Protein AF-R7U5M3-F1 (afdb_monomer_lite)

Foldseek 3Di:
DDDPDVVVVVVVVVVVLLVVLLVVLCVVQFAADDDDDDDDPCPPPQLVVLVVQLVVLVVVCVVPVDPVSVVSNVVSVVSNVVVSVVVVVVVVVVVVVVCVVVVDPDDCRHQGDDPDPVRSVVSSVVSSVVSSVVVVVCVVVVPDDPDDDDDD

pLDDT: mean 77.28, std 17.18, range [34.31, 97.75]

Secondary structure (DSSP, 8-state):
--PPPHHHHHHHHHHHHHHHHHHHHHHHHSPBPP---PPPGGG-HHHHHHHHHHHHHHHHHHHH--HHHHHHHHHHHHHHHHHHHHHHHHHHHHHHHHHHHH---S--BPPPS-SSHHHHHHHHHHHHHHHHHHHHHHHHS-S---------

Structure (mmCIF, N/CA/C/O backbone):
data_AF-R7U5M3-F1
#
_entry.id   AF-R7U5M3-F1
#
loop_
_atom_site.group_PDB
_atom_site.id
_atom_site.type_symbol
_atom_site.label_atom_id
_atom_site.label_alt_id
_atom_site.label_comp_id
_atom_site.label_asym_id
_atom_site.label_entity_id
_atom_site.label_seq_id
_atom_site.pdbx_PDB_ins_code
_atom_site.Cartn_x
_atom_site.Cartn_y
_atom_site.Cartn_z
_atom_site.occupancy
_atom_site.B_iso_or_equiv
_atom_site.auth_seq_id
_atom_site.auth_comp_id
_atom_site.auth_asym_id
_atom_site.auth_atom_id
_atom_site.pdbx_PDB_model_num
ATOM 1 N N . VAL A 1 1 ? 31.559 35.308 -37.683 1.00 47.19 1 VAL A N 1
ATOM 2 C CA . VAL A 1 1 ? 30.684 34.146 -37.392 1.00 47.19 1 VAL A CA 1
ATOM 3 C C . VAL A 1 1 ? 31.442 32.885 -37.774 1.00 47.19 1 VAL A C 1
ATOM 5 O O . VAL A 1 1 ? 31.675 32.672 -38.958 1.00 47.19 1 VAL A O 1
ATOM 8 N N . GLN A 1 2 ? 31.934 32.123 -36.794 1.00 50.09 2 GLN A N 1
ATOM 9 C CA . GLN A 1 2 ? 32.646 30.870 -37.062 1.00 50.09 2 GLN A CA 1
ATOM 10 C C . GLN A 1 2 ? 31.641 29.866 -37.641 1.00 50.09 2 GLN A C 1
ATOM 12 O O . GLN A 1 2 ? 30.659 29.526 -36.988 1.00 50.09 2 GLN A O 1
ATOM 17 N N . LYS A 1 3 ? 31.833 29.455 -38.900 1.00 57.91 3 LYS A N 1
ATOM 18 C CA . LYS A 1 3 ? 31.043 28.375 -39.500 1.00 57.91 3 LYS A CA 1
ATOM 19 C C . LYS A 1 3 ? 31.517 27.070 -38.863 1.00 57.91 3 LYS A C 1
ATOM 21 O O . LYS A 1 3 ? 32.692 26.737 -38.993 1.00 57.91 3 LYS A O 1
ATOM 26 N N . GLU A 1 4 ? 30.631 26.374 -38.157 1.00 58.72 4 GLU A N 1
ATOM 27 C CA . GLU A 1 4 ? 30.944 25.067 -37.573 1.00 58.72 4 GLU A CA 1
ATOM 28 C C . GLU A 1 4 ? 31.443 24.096 -38.654 1.00 58.72 4 GLU A C 1
ATOM 30 O O . GLU A 1 4 ? 30.889 24.052 -39.758 1.00 58.72 4 GLU A O 1
ATOM 35 N N . ASP A 1 5 ? 32.485 23.315 -38.339 1.00 67.12 5 ASP A N 1
ATOM 36 C CA . ASP A 1 5 ? 33.037 22.305 -39.249 1.00 67.12 5 ASP A CA 1
ATOM 37 C C . ASP A 1 5 ? 31.902 21.361 -39.710 1.00 67.12 5 ASP A C 1
ATOM 39 O O . ASP A 1 5 ? 31.236 20.735 -38.872 1.00 67.12 5 ASP A O 1
ATOM 43 N N . PRO A 1 6 ? 31.671 21.207 -41.029 1.00 66.44 6 PRO A N 1
ATOM 44 C CA . PRO A 1 6 ? 30.633 20.334 -41.577 1.00 66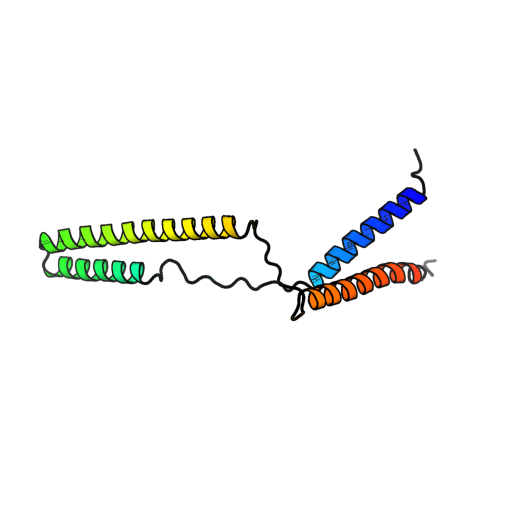.44 6 PRO A CA 1
ATOM 45 C C . PRO A 1 6 ? 30.680 18.895 -41.042 1.00 66.44 6 PRO A C 1
ATOM 47 O O . PRO A 1 6 ? 29.647 18.221 -40.965 1.00 66.44 6 PRO A O 1
ATOM 50 N N . ARG A 1 7 ? 31.863 18.409 -40.647 1.00 64.19 7 ARG A N 1
ATOM 51 C CA . ARG A 1 7 ? 32.062 17.084 -40.044 1.00 64.19 7 ARG A CA 1
ATOM 52 C C . ARG A 1 7 ? 31.483 17.006 -38.633 1.00 64.19 7 ARG A C 1
ATOM 54 O O . ARG A 1 7 ? 30.862 15.995 -38.299 1.00 64.19 7 ARG A O 1
ATOM 61 N N . ILE A 1 8 ? 31.617 18.075 -37.847 1.00 67.06 8 ILE A N 1
ATOM 62 C CA . ILE A 1 8 ? 31.055 18.193 -36.494 1.00 67.06 8 ILE A CA 1
ATOM 63 C C . ILE A 1 8 ? 29.529 18.297 -36.579 1.00 67.06 8 ILE A C 1
ATOM 65 O O . ILE A 1 8 ? 28.822 17.538 -35.915 1.00 67.06 8 ILE A O 1
ATOM 69 N N . LEU A 1 9 ? 29.004 19.116 -37.496 1.00 67.38 9 LEU A N 1
ATOM 70 C CA . LEU A 1 9 ? 27.560 19.213 -37.739 1.00 67.38 9 LEU A CA 1
ATOM 71 C C . LEU A 1 9 ? 26.954 17.860 -38.167 1.00 67.38 9 LEU A C 1
ATOM 73 O O . LEU A 1 9 ? 25.844 17.503 -37.766 1.00 67.38 9 LEU A O 1
ATOM 77 N N . ASN A 1 10 ? 27.680 17.073 -38.967 1.00 74.25 10 ASN A N 1
ATOM 78 C CA . ASN A 1 10 ? 27.269 15.726 -39.366 1.00 74.25 10 ASN A CA 1
ATOM 79 C C . ASN A 1 10 ? 27.343 14.717 -38.201 1.00 74.25 10 ASN A C 1
ATOM 81 O O . ASN A 1 10 ? 26.466 13.864 -38.061 1.00 74.25 10 ASN A O 1
ATOM 85 N N . ALA A 1 11 ? 28.356 14.803 -37.336 1.00 75.38 11 ALA A N 1
ATOM 86 C CA . ALA A 1 11 ? 28.454 13.977 -36.131 1.00 75.38 11 ALA A CA 1
ATOM 87 C C . ALA A 1 11 ? 27.304 14.257 -35.145 1.00 75.38 11 ALA A C 1
ATOM 89 O O . ALA A 1 11 ? 26.608 13.321 -34.752 1.00 75.38 11 ALA A O 1
ATOM 90 N N . ASN A 1 12 ? 27.016 15.530 -34.862 1.00 79.81 12 ASN A N 1
ATOM 91 C CA . ASN A 1 12 ? 25.911 15.941 -33.990 1.00 79.81 12 ASN A CA 1
ATOM 92 C C . ASN A 1 12 ? 24.556 15.466 -34.530 1.00 79.81 12 ASN A C 1
ATOM 94 O O . ASN A 1 12 ? 23.758 14.879 -33.799 1.00 79.81 12 ASN A O 1
ATOM 98 N N . LYS A 1 13 ? 24.327 15.605 -35.843 1.00 79.44 13 LYS A N 1
ATOM 99 C CA . LYS A 1 13 ? 23.113 15.091 -36.498 1.00 79.44 13 LYS A CA 1
ATOM 100 C C . LYS A 1 13 ? 22.992 13.568 -36.413 1.00 79.44 13 LYS A C 1
ATOM 102 O O . LYS A 1 13 ? 21.879 13.059 -36.303 1.00 79.44 13 LYS A O 1
ATOM 107 N N . ARG A 1 14 ? 24.098 12.820 -36.496 1.00 77.75 14 ARG A N 1
ATOM 108 C CA . ARG A 1 14 ? 24.094 11.353 -36.341 1.00 77.75 14 ARG A CA 1
ATOM 109 C C . ARG A 1 14 ? 23.774 10.943 -34.907 1.00 77.75 14 ARG A C 1
ATOM 111 O O . ARG A 1 14 ? 22.955 10.049 -34.718 1.00 77.75 14 ARG A O 1
ATOM 118 N N . TYR A 1 15 ? 24.352 11.628 -33.927 1.00 81.25 15 TYR A N 1
ATOM 119 C CA . TYR A 1 15 ? 24.085 11.369 -32.517 1.00 81.25 15 TYR A CA 1
ATOM 120 C C . TYR A 1 15 ? 22.629 11.666 -32.139 1.00 81.25 15 TYR A C 1
ATOM 122 O O . TYR A 1 15 ? 21.963 10.818 -31.556 1.00 81.25 15 TYR A O 1
ATOM 130 N N . GLN A 1 16 ? 22.081 12.805 -32.569 1.00 84.12 16 GLN A N 1
ATOM 131 C CA . GLN A 1 16 ? 20.669 13.137 -32.334 1.00 84.12 16 GLN A CA 1
ATOM 132 C C . GLN A 1 16 ? 19.716 12.067 -32.884 1.00 84.12 16 GLN A C 1
ATOM 134 O O . GLN A 1 16 ? 18.759 11.686 -32.220 1.00 84.12 16 GLN A O 1
ATOM 139 N N . ARG A 1 17 ? 20.005 11.521 -34.071 1.00 81.31 17 ARG A N 1
ATOM 140 C CA . ARG A 1 17 ? 19.209 10.430 -34.664 1.00 81.31 17 ARG A CA 1
ATOM 141 C C . ARG A 1 17 ? 19.291 9.142 -33.865 1.00 81.31 17 ARG A C 1
ATOM 143 O O . ARG A 1 17 ? 18.305 8.422 -33.784 1.00 81.31 17 ARG A O 1
ATOM 150 N N . PHE A 1 18 ? 20.464 8.838 -33.321 1.00 84.19 18 PHE A N 1
ATOM 151 C CA . PHE A 1 18 ? 20.651 7.680 -32.459 1.00 84.19 18 PHE A CA 1
ATOM 152 C C . PHE A 1 18 ? 19.806 7.812 -31.187 1.00 84.19 18 PHE A C 1
ATOM 154 O O . PHE A 1 18 ? 19.075 6.884 -30.849 1.00 84.19 18 PHE A O 1
ATOM 161 N N . VAL A 1 19 ? 19.859 8.977 -30.531 1.00 84.50 19 VAL A N 1
ATOM 162 C CA . VAL A 1 19 ? 19.063 9.270 -29.329 1.00 84.50 19 VAL A CA 1
ATOM 163 C C . VAL A 1 19 ? 17.569 9.153 -29.629 1.00 84.50 19 VAL A C 1
ATOM 165 O O . VAL A 1 19 ? 16.848 8.473 -28.904 1.00 84.50 19 VAL A O 1
ATOM 168 N N . GLU A 1 20 ? 17.117 9.739 -30.736 1.00 83.56 20 GLU A N 1
ATOM 169 C CA . GLU A 1 20 ? 15.707 9.718 -31.125 1.00 83.56 20 GLU A CA 1
ATOM 170 C C . GLU A 1 20 ? 15.218 8.313 -31.508 1.00 83.56 20 GLU A C 1
ATOM 172 O O . GLU A 1 20 ? 14.151 7.886 -31.077 1.00 83.56 20 GLU A O 1
ATOM 177 N N . ALA A 1 21 ? 16.013 7.546 -32.260 1.00 80.00 21 ALA A N 1
ATOM 178 C CA . ALA A 1 21 ? 15.678 6.161 -32.586 1.00 80.00 21 ALA A CA 1
ATOM 179 C C . ALA A 1 21 ? 15.630 5.271 -31.336 1.00 80.00 21 ALA A C 1
ATOM 181 O O . ALA A 1 21 ? 14.819 4.349 -31.279 1.00 80.00 21 ALA A O 1
ATOM 182 N N . ASN A 1 22 ? 16.472 5.548 -30.335 1.00 84.25 22 ASN A N 1
ATOM 183 C CA . ASN A 1 22 ? 16.454 4.834 -29.063 1.00 84.25 22 ASN A CA 1
ATOM 184 C C . ASN A 1 22 ? 15.173 5.161 -28.282 1.00 84.25 22 ASN A C 1
ATOM 186 O O . ASN A 1 22 ? 14.455 4.245 -27.890 1.00 84.25 22 ASN A O 1
ATOM 190 N N . ARG A 1 23 ? 14.819 6.448 -28.167 1.00 82.06 23 ARG A N 1
ATOM 191 C CA . ARG A 1 23 ? 13.559 6.897 -27.552 1.00 82.06 23 ARG A CA 1
ATOM 192 C C . ARG A 1 23 ? 12.340 6.218 -28.191 1.00 82.06 23 ARG A C 1
ATOM 194 O O . ARG A 1 23 ? 11.537 5.620 -27.487 1.00 82.06 23 ARG A O 1
ATOM 201 N N . GLN A 1 24 ? 12.252 6.233 -29.522 1.00 81.38 24 GLN A N 1
ATOM 202 C CA . GLN A 1 24 ? 11.149 5.608 -30.266 1.00 81.38 24 GLN A CA 1
ATOM 203 C C . GLN A 1 24 ? 11.103 4.084 -30.092 1.00 81.38 24 GLN A C 1
ATOM 205 O O . GLN A 1 24 ? 10.030 3.505 -29.939 1.00 81.38 24 GLN A O 1
ATOM 210 N N . ALA A 1 25 ? 12.262 3.418 -30.108 1.00 79.81 25 ALA A N 1
ATOM 211 C CA . ALA A 1 25 ? 12.330 1.977 -29.885 1.00 79.81 25 ALA A CA 1
ATOM 212 C C . ALA A 1 25 ? 11.877 1.609 -28.466 1.00 79.81 25 ALA A C 1
ATOM 214 O O . ALA A 1 25 ? 11.178 0.613 -28.298 1.00 79.81 25 ALA A O 1
ATOM 215 N N . MET A 1 26 ? 12.234 2.419 -27.467 1.00 80.06 26 MET A N 1
ATOM 216 C CA . MET A 1 26 ? 11.766 2.252 -26.093 1.00 80.06 26 MET A CA 1
ATOM 217 C C . MET A 1 26 ? 10.246 2.408 -26.010 1.00 80.06 26 MET A C 1
ATOM 219 O O . MET A 1 26 ? 9.574 1.457 -25.631 1.00 80.06 26 MET A O 1
ATOM 223 N N . GLU A 1 27 ? 9.689 3.528 -26.469 1.00 78.31 27 GLU A N 1
ATOM 224 C CA . GLU A 1 27 ? 8.237 3.782 -26.433 1.00 78.31 27 GLU A CA 1
ATOM 225 C C . GLU A 1 27 ? 7.418 2.701 -27.153 1.00 78.31 27 GLU A C 1
ATOM 227 O O 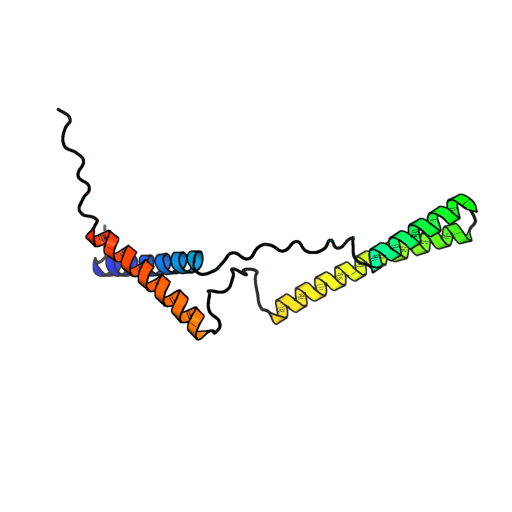. GLU A 1 27 ? 6.335 2.334 -26.707 1.00 78.31 27 GLU A O 1
ATOM 232 N N . SER A 1 28 ? 7.940 2.152 -28.253 1.00 77.75 28 SER A N 1
ATOM 233 C CA . SER A 1 28 ? 7.243 1.119 -29.023 1.00 77.75 28 SER A CA 1
ATOM 234 C C . SER A 1 28 ? 7.378 -0.287 -28.438 1.00 77.75 28 SER A C 1
ATOM 236 O O . SER A 1 28 ? 6.484 -1.109 -28.634 1.00 77.75 28 SER A O 1
ATOM 238 N N . CYS A 1 29 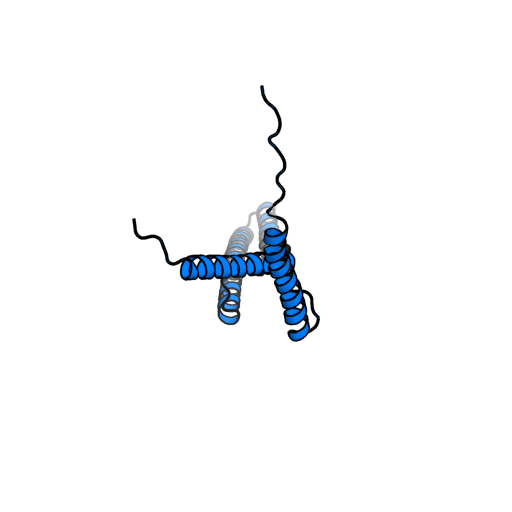? 8.513 -0.615 -27.816 1.00 76.12 29 CYS A N 1
ATOM 239 C CA . CYS A 1 29 ? 8.811 -1.992 -27.409 1.00 76.12 29 CYS A CA 1
ATOM 240 C C . CYS A 1 29 ? 8.532 -2.259 -25.935 1.00 76.12 29 CYS A C 1
ATOM 242 O O . CYS A 1 29 ? 8.523 -3.421 -25.536 1.00 76.12 29 CYS A O 1
ATOM 244 N N . VAL A 1 30 ? 8.383 -1.213 -25.128 1.00 78.12 30 VAL A N 1
ATOM 245 C CA . VAL A 1 30 ? 8.302 -1.281 -23.670 1.00 78.12 30 VAL A CA 1
ATOM 246 C C . VAL A 1 30 ? 6.847 -0.992 -23.277 1.00 78.12 30 VAL A C 1
ATOM 248 O O . VAL A 1 30 ? 6.430 0.162 -23.297 1.00 78.12 30 VAL A O 1
ATOM 251 N N . PRO A 1 31 ? 6.028 -2.016 -22.964 1.00 71.44 31 PRO A N 1
ATOM 252 C CA . PRO A 1 31 ? 4.594 -1.823 -22.745 1.00 71.44 31 PRO A CA 1
ATOM 253 C C . PRO A 1 31 ? 4.318 -0.957 -21.516 1.00 71.44 31 PRO A C 1
ATOM 255 O O . PRO A 1 31 ? 4.899 -1.196 -20.463 1.00 71.44 31 PRO A O 1
ATOM 258 N N . GLU A 1 32 ? 3.383 -0.014 -21.565 1.00 69.31 32 GLU A N 1
ATOM 259 C CA . GLU A 1 32 ? 2.989 0.694 -20.345 1.00 69.31 32 GLU A CA 1
ATOM 260 C C . GLU A 1 32 ? 2.279 -0.259 -19.377 1.00 69.31 32 GLU A C 1
ATOM 262 O O . GLU A 1 32 ? 1.266 -0.885 -19.694 1.00 69.31 32 GLU A O 1
ATOM 267 N N . LYS A 1 33 ? 2.819 -0.400 -18.164 1.00 67.44 33 LYS A N 1
ATOM 268 C CA . LYS A 1 33 ? 2.190 -1.243 -17.151 1.00 67.44 33 LYS A CA 1
ATOM 269 C C . LYS A 1 33 ? 0.987 -0.514 -16.568 1.00 67.44 33 LYS A C 1
ATOM 271 O O . LYS A 1 33 ? 1.141 0.532 -15.935 1.00 67.44 33 LYS A O 1
ATOM 276 N N . GLU A 1 34 ? -0.193 -1.116 -16.691 1.00 64.31 34 GLU A N 1
ATOM 277 C CA . GLU A 1 34 ? -1.392 -0.601 -16.038 1.00 64.31 34 GLU A CA 1
ATOM 278 C C . GLU A 1 34 ? -1.162 -0.415 -14.533 1.00 64.31 34 GLU A C 1
ATOM 280 O O . GLU A 1 34 ? -0.652 -1.295 -13.821 1.00 64.31 34 GLU A O 1
ATOM 285 N N . LYS A 1 35 ? -1.572 0.750 -14.025 1.00 68.25 35 LYS A N 1
ATOM 286 C CA . LYS A 1 35 ? -1.577 1.016 -12.589 1.00 68.25 35 LYS A CA 1
ATOM 287 C C . LYS A 1 35 ? -2.602 0.094 -11.937 1.00 68.25 35 LYS A C 1
ATOM 289 O O . LYS A 1 35 ? -3.802 0.356 -11.969 1.00 68.25 35 LYS A O 1
ATOM 294 N N . LYS A 1 36 ? -2.131 -0.978 -11.299 1.00 66.19 36 LYS A N 1
ATOM 295 C CA . LYS A 1 36 ? -2.993 -1.817 -10.462 1.00 66.19 36 LYS A CA 1
ATOM 296 C C . LYS A 1 36 ? -3.523 -0.974 -9.304 1.00 66.19 36 LYS A C 1
ATOM 298 O O . LYS A 1 36 ? -2.743 -0.376 -8.562 1.00 66.19 36 LYS A O 1
ATOM 303 N N . LYS A 1 37 ? -4.846 -0.940 -9.135 1.00 62.31 37 LYS A N 1
ATOM 304 C CA . LYS A 1 37 ? -5.470 -0.352 -7.945 1.00 62.31 37 LYS A CA 1
ATOM 305 C C . LYS A 1 37 ? -5.026 -1.172 -6.732 1.00 62.31 37 LYS A C 1
ATOM 307 O O . LYS A 1 37 ? -5.361 -2.351 -6.630 1.00 62.31 37 LYS A O 1
ATOM 312 N N . CYS A 1 38 ? -4.257 -0.573 -5.825 1.00 58.44 38 CYS A N 1
ATOM 313 C CA . CYS A 1 38 ? -3.993 -1.200 -4.534 1.00 58.44 38 CYS A CA 1
ATOM 314 C C . CYS A 1 38 ? -5.308 -1.315 -3.756 1.00 58.44 38 CYS A C 1
ATOM 316 O O . CYS A 1 38 ? -6.137 -0.400 -3.782 1.00 58.44 38 CYS A O 1
ATOM 318 N N . LYS A 1 39 ? -5.500 -2.443 -3.063 1.00 68.69 39 LYS A N 1
ATOM 319 C CA . LYS A 1 39 ? -6.612 -2.607 -2.121 1.00 68.69 39 LYS A CA 1
ATOM 320 C C . LYS A 1 39 ? -6.553 -1.462 -1.100 1.00 68.69 39 LYS A C 1
ATOM 322 O O . LYS A 1 39 ? -5.473 -1.093 -0.647 1.00 68.69 39 LYS A O 1
ATOM 327 N N . SER A 1 40 ? -7.705 -0.872 -0.786 1.00 76.12 40 SER A N 1
ATOM 328 C CA . SER A 1 40 ? -7.790 0.256 0.149 1.00 76.12 40 SER A CA 1
ATOM 329 C C . SER A 1 40 ? -7.269 -0.148 1.530 1.00 76.12 40 SER A C 1
ATOM 331 O O . SER A 1 40 ? -7.742 -1.138 2.086 1.00 76.12 40 SER A O 1
ATOM 333 N N . PHE A 1 41 ? -6.359 0.654 2.092 1.00 82.56 41 PHE A N 1
ATOM 334 C CA . PHE A 1 41 ? -5.840 0.519 3.459 1.00 82.56 41 PHE A CA 1
ATOM 335 C C . PHE A 1 41 ? -6.961 0.337 4.495 1.00 82.56 41 PHE A C 1
ATOM 337 O O . PHE A 1 41 ? -6.864 -0.497 5.384 1.00 82.56 41 PHE A O 1
ATOM 344 N N . LEU A 1 42 ? -8.087 1.037 4.324 1.00 84.75 42 LEU A N 1
ATOM 345 C CA . LEU A 1 42 ? -9.218 0.991 5.259 1.00 84.75 42 LEU A CA 1
ATOM 346 C C . LEU A 1 42 ? -9.989 -0.337 5.246 1.00 84.75 42 LEU A C 1
ATOM 348 O O . LEU A 1 42 ? -10.817 -0.557 6.124 1.00 84.75 42 LEU A O 1
ATOM 352 N N . ARG A 1 43 ? -9.748 -1.206 4.256 1.00 87.88 43 ARG A N 1
ATOM 353 C CA . ARG A 1 43 ? -10.330 -2.556 4.177 1.00 87.88 43 ARG A CA 1
ATOM 354 C C . ARG A 1 43 ? -9.400 -3.628 4.752 1.00 87.88 43 ARG A C 1
ATOM 356 O O . ARG A 1 43 ? -9.630 -4.810 4.512 1.00 87.88 43 ARG A O 1
ATOM 363 N N . HIS A 1 44 ? -8.339 -3.237 5.462 1.00 91.06 44 HIS A N 1
ATOM 364 C CA . HIS A 1 44 ? -7.472 -4.193 6.139 1.00 91.06 44 HIS A CA 1
ATOM 365 C C . HIS A 1 44 ? -8.276 -4.990 7.187 1.00 91.06 44 HIS A C 1
ATOM 367 O O . HIS A 1 44 ? -9.019 -4.362 7.946 1.00 91.06 44 HIS A O 1
ATOM 373 N N . PRO A 1 45 ? -8.130 -6.328 7.272 1.00 93.12 45 PRO A N 1
ATOM 374 C CA . PRO A 1 45 ? -8.913 -7.163 8.191 1.00 93.12 45 PRO A CA 1
ATOM 375 C C . PRO A 1 45 ? -8.884 -6.673 9.644 1.00 93.12 45 PRO A C 1
ATOM 377 O O . PRO A 1 45 ? -9.921 -6.574 10.290 1.00 93.12 45 PRO A O 1
ATOM 380 N N . GLU A 1 46 ? -7.707 -6.268 10.122 1.00 93.38 46 GLU A N 1
ATOM 381 C CA . GLU A 1 46 ? -7.514 -5.744 11.482 1.00 93.38 46 GLU A CA 1
ATOM 382 C C . GLU A 1 46 ? -8.297 -4.443 11.737 1.00 93.38 46 GLU A C 1
ATOM 384 O O . GLU A 1 46 ? -8.895 -4.274 12.796 1.00 93.38 46 GLU A O 1
ATOM 389 N N . ILE A 1 47 ? -8.349 -3.540 10.747 1.00 94.50 47 ILE A N 1
ATOM 390 C CA . ILE A 1 47 ? -9.102 -2.278 10.838 1.00 94.50 47 ILE A CA 1
ATOM 391 C C . ILE A 1 47 ? -10.602 -2.564 10.862 1.00 94.50 47 ILE A C 1
ATOM 393 O O . ILE A 1 47 ? -11.338 -1.931 11.617 1.00 94.50 47 ILE A O 1
ATOM 397 N N . VAL A 1 48 ? -11.061 -3.506 10.035 1.00 94.81 48 VAL A N 1
ATOM 398 C CA . VAL A 1 48 ? -12.471 -3.914 9.998 1.00 94.81 48 VAL A CA 1
ATOM 399 C C . VAL A 1 48 ? -12.882 -4.489 11.351 1.00 94.81 48 VAL A C 1
ATOM 401 O O . VAL A 1 48 ? -13.837 -3.996 11.946 1.00 94.81 48 VAL A O 1
ATOM 404 N N . ARG A 1 49 ? -12.096 -5.423 11.898 1.00 95.25 49 ARG A N 1
ATOM 405 C CA . ARG A 1 49 ? -12.355 -6.010 13.217 1.00 95.25 49 ARG A CA 1
ATOM 406 C C . ARG A 1 49 ? -12.366 -4.956 14.328 1.00 95.25 49 ARG A C 1
ATOM 408 O O . ARG A 1 49 ? -13.269 -4.942 15.157 1.00 95.25 49 ARG A O 1
ATOM 415 N N . ALA A 1 50 ? -11.404 -4.031 14.336 1.00 96.12 50 ALA A N 1
ATOM 416 C CA . ALA A 1 50 ? -11.362 -2.964 15.336 1.00 96.12 50 ALA A CA 1
ATOM 417 C C . ALA A 1 50 ? -12.578 -2.018 15.243 1.00 96.12 50 ALA A C 1
ATOM 419 O O . ALA A 1 50 ? -13.086 -1.560 16.265 1.00 96.12 50 ALA A O 1
ATOM 420 N N . ARG A 1 51 ? -13.100 -1.755 14.036 1.00 97.19 51 ARG A N 1
ATOM 421 C CA . ARG A 1 51 ? -14.346 -0.986 13.851 1.00 97.19 51 ARG A CA 1
ATOM 422 C C . ARG A 1 51 ? -15.561 -1.730 14.393 1.00 97.19 51 ARG A C 1
ATOM 424 O O . ARG A 1 51 ? -16.385 -1.117 15.062 1.00 97.19 51 ARG A O 1
ATOM 431 N N . GLU A 1 52 ? -15.653 -3.034 14.152 1.00 96.94 52 GLU A N 1
ATOM 432 C CA . GLU A 1 52 ? -16.723 -3.875 14.704 1.00 96.94 52 GLU A CA 1
ATOM 433 C C . GLU A 1 52 ? -16.692 -3.894 16.240 1.00 96.94 52 GLU A C 1
ATOM 435 O O . GLU A 1 52 ? -17.739 -3.830 16.886 1.00 96.94 52 GLU A O 1
ATOM 440 N N . MET A 1 53 ? -15.501 -3.890 16.846 1.00 95.50 53 MET A N 1
ATOM 441 C CA . MET A 1 53 ? -15.345 -3.768 18.301 1.00 95.50 53 MET A CA 1
ATOM 442 C C . MET A 1 53 ? -15.847 -2.419 18.836 1.00 95.50 53 MET A C 1
ATOM 444 O O . MET A 1 53 ? -16.495 -2.367 19.878 1.00 95.50 53 MET A O 1
ATOM 448 N N . VAL A 1 54 ? -15.594 -1.319 18.120 1.00 97.19 54 VAL A N 1
ATOM 449 C CA . VAL A 1 54 ? -16.128 0.003 18.491 1.00 97.19 54 VAL A CA 1
ATOM 450 C C . VAL A 1 54 ? -17.650 0.032 18.368 1.00 97.19 54 VAL A C 1
ATOM 452 O O . VAL A 1 54 ? -18.327 0.532 19.263 1.00 97.19 54 VAL A O 1
ATOM 455 N N . GLU A 1 55 ? -18.190 -0.528 17.288 1.00 97.12 55 GLU A N 1
ATOM 456 C CA . GLU A 1 55 ? -19.630 -0.576 17.031 1.00 97.12 55 GLU A CA 1
ATOM 457 C C . GLU A 1 55 ? -20.370 -1.391 18.102 1.00 97.12 55 GLU A C 1
ATOM 459 O O . GLU A 1 55 ? -21.377 -0.948 18.653 1.00 97.12 55 GLU A O 1
ATOM 464 N N . THR A 1 56 ? -19.847 -2.572 18.441 1.00 95.44 56 THR A N 1
ATOM 465 C CA . THR A 1 56 ? -20.409 -3.427 19.498 1.00 95.44 56 THR A CA 1
ATOM 466 C C . THR A 1 56 ? -20.343 -2.750 20.865 1.00 95.44 56 THR A C 1
ATOM 468 O O . THR A 1 56 ? -21.356 -2.696 21.559 1.00 95.44 56 THR A O 1
ATOM 471 N N . ALA A 1 57 ? -19.206 -2.150 21.227 1.00 93.94 57 ALA A N 1
ATOM 472 C CA . ALA A 1 57 ? -19.075 -1.410 22.481 1.00 93.94 57 ALA A CA 1
ATOM 473 C C . ALA A 1 57 ? -20.011 -0.191 22.542 1.00 93.94 57 ALA A C 1
ATOM 475 O O . ALA A 1 57 ? -20.603 0.080 23.586 1.00 93.94 57 ALA A O 1
ATOM 476 N N . SER A 1 58 ? -20.200 0.517 21.424 1.00 94.69 58 SER A N 1
ATOM 477 C CA . SER A 1 58 ? -21.106 1.666 21.352 1.00 94.69 58 SER A CA 1
ATOM 478 C C . SER A 1 58 ? -22.564 1.256 21.557 1.00 94.69 58 SER A C 1
ATOM 480 O O . SER A 1 58 ? -23.300 1.949 22.257 1.00 94.69 58 SER A O 1
ATOM 482 N N . LYS A 1 59 ? -22.983 0.120 20.986 1.00 94.94 59 LYS A N 1
ATOM 483 C CA . LYS A 1 59 ? -24.324 -0.441 21.213 1.00 94.94 59 LYS A CA 1
ATOM 484 C C . LYS A 1 59 ? -24.538 -0.811 22.677 1.00 94.94 59 LYS A C 1
ATOM 486 O O . LYS A 1 59 ? -25.595 -0.505 23.218 1.00 94.94 59 LYS A O 1
ATOM 491 N N . SER A 1 60 ? -23.533 -1.401 23.323 1.00 91.44 60 SER A N 1
ATOM 492 C CA . SER A 1 60 ? -23.598 -1.726 24.751 1.00 91.44 60 SER A CA 1
ATOM 493 C C . SER A 1 60 ? -23.756 -0.476 25.619 1.00 91.44 60 SER A C 1
ATOM 495 O O . SER A 1 60 ? -24.631 -0.454 26.476 1.00 91.44 60 SER A O 1
ATOM 497 N N . VAL A 1 61 ? -22.995 0.597 25.355 1.00 93.00 61 VAL A N 1
ATOM 498 C CA . VAL A 1 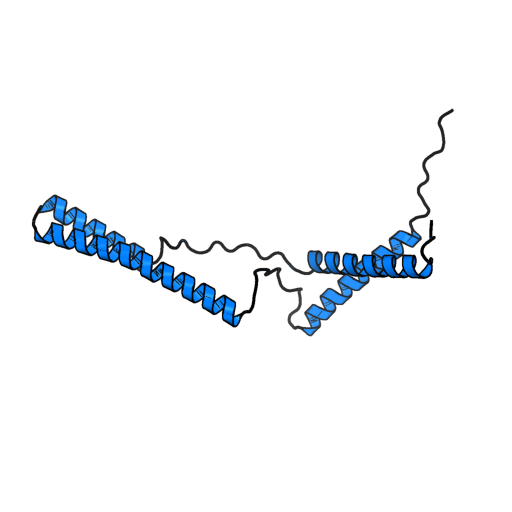61 ? -23.144 1.878 26.078 1.00 93.00 61 VAL A CA 1
ATOM 499 C C . VAL A 1 61 ? -24.558 2.435 25.941 1.00 93.00 61 VAL A C 1
ATOM 501 O O . VAL A 1 61 ? -25.145 2.845 26.935 1.00 93.00 61 VAL A O 1
ATOM 504 N N . ASN A 1 62 ? -25.132 2.401 24.739 1.00 90.62 62 ASN A N 1
ATOM 505 C CA . ASN A 1 62 ? -26.490 2.895 24.515 1.00 90.62 62 ASN A CA 1
ATOM 506 C C . ASN A 1 62 ? -27.567 2.046 25.215 1.00 90.62 62 ASN A C 1
ATOM 508 O O . ASN A 1 62 ? -28.655 2.551 25.473 1.00 90.62 62 ASN A O 1
ATOM 512 N N . ALA A 1 63 ? -27.287 0.769 25.497 1.00 91.44 63 ALA A N 1
ATOM 513 C CA . ALA A 1 63 ? -28.237 -0.155 26.112 1.00 91.44 63 ALA A CA 1
ATOM 514 C C . ALA A 1 63 ? -28.188 -0.142 27.647 1.00 91.44 63 ALA A C 1
ATOM 516 O O . ALA A 1 63 ? -29.233 -0.101 28.291 1.00 91.44 63 ALA A O 1
ATOM 517 N N . THR A 1 64 ? -26.993 -0.210 28.239 1.00 83.75 64 THR A N 1
ATOM 518 C CA . THR A 1 64 ? -26.816 -0.348 29.697 1.00 83.75 64 THR A CA 1
ATOM 519 C C . THR A 1 64 ? -26.317 0.926 30.366 1.00 83.75 64 THR A C 1
ATOM 521 O O . THR A 1 64 ? -26.518 1.092 31.566 1.00 83.75 64 THR A O 1
ATOM 524 N N . SER A 1 65 ? -25.671 1.820 29.609 1.00 79.31 65 SER A N 1
ATOM 525 C CA . SER A 1 65 ? -25.067 3.074 30.076 1.00 79.31 65 SER A CA 1
ATOM 526 C C . SER A 1 65 ? -24.205 2.930 31.342 1.00 79.31 65 SER A C 1
ATOM 528 O O . SER A 1 65 ? -24.121 3.850 32.157 1.00 79.31 65 SER A O 1
ATOM 530 N N . ASP A 1 66 ? -23.553 1.776 31.517 1.00 89.38 66 ASP A N 1
ATOM 531 C CA . ASP A 1 66 ? -22.717 1.482 32.676 1.00 89.38 66 ASP A CA 1
ATOM 532 C C . ASP A 1 66 ? -21.280 2.000 32.493 1.00 89.38 66 ASP A C 1
ATOM 534 O O . ASP A 1 66 ? -20.769 2.229 31.386 1.00 89.38 66 ASP A O 1
ATOM 538 N N . PHE A 1 67 ? -20.594 2.185 33.622 1.00 90.38 67 PHE A N 1
ATOM 539 C CA . PHE A 1 67 ? -19.199 2.625 33.635 1.00 90.38 67 PHE A CA 1
ATOM 540 C C . PHE A 1 67 ? -18.298 1.664 32.844 1.00 90.38 67 PHE A C 1
ATOM 542 O O . PHE A 1 67 ? -17.406 2.098 32.114 1.00 90.38 67 PHE A O 1
ATOM 549 N N . LYS A 1 68 ? -18.573 0.356 32.929 1.00 92.00 68 LYS A N 1
ATOM 550 C CA . LYS A 1 68 ? -17.805 -0.676 32.232 1.00 92.00 68 LYS A CA 1
ATOM 551 C C . LYS A 1 68 ? -17.998 -0.617 30.715 1.00 92.00 68 LYS A C 1
ATOM 553 O O . LYS A 1 68 ? -16.997 -0.661 30.008 1.00 92.00 68 LYS A O 1
ATOM 558 N N . ALA A 1 69 ? -19.216 -0.456 30.184 1.00 90.69 69 ALA A N 1
ATOM 559 C CA . ALA A 1 69 ? -19.390 -0.276 28.739 1.00 90.69 69 ALA A CA 1
ATOM 560 C C . ALA A 1 69 ? -18.731 1.017 28.252 1.00 90.69 69 ALA A C 1
ATOM 562 O O . ALA A 1 69 ? -18.135 1.028 27.174 1.00 90.69 69 ALA A O 1
ATOM 563 N N . THR A 1 70 ? -18.771 2.085 29.053 1.00 91.25 70 THR A N 1
ATOM 564 C CA . THR A 1 70 ? -18.110 3.354 28.709 1.00 91.25 70 THR A CA 1
ATOM 565 C C . THR A 1 70 ? -16.592 3.178 28.611 1.00 91.25 70 THR A C 1
ATOM 567 O O . THR A 1 70 ? -15.970 3.620 27.641 1.00 91.25 70 THR A O 1
ATOM 570 N N . GLN A 1 71 ? -15.998 2.474 29.577 1.00 95.38 71 GLN A N 1
ATOM 571 C CA . GLN A 1 71 ? -14.580 2.126 29.573 1.00 95.38 71 GLN A CA 1
ATOM 572 C C . GLN A 1 71 ? -14.224 1.238 28.369 1.00 95.38 71 GLN A C 1
ATOM 574 O O . GLN A 1 71 ? -13.288 1.550 27.633 1.00 95.38 71 GLN A O 1
ATOM 579 N N . ASN A 1 72 ? -15.025 0.207 28.091 1.00 93.38 72 ASN A N 1
ATOM 580 C CA . ASN A 1 72 ? -14.830 -0.680 26.941 1.00 93.38 72 ASN A CA 1
ATOM 581 C C . ASN A 1 72 ? -14.868 0.086 25.608 1.00 93.38 72 ASN A C 1
ATOM 583 O O . ASN A 1 72 ? -14.069 -0.181 24.711 1.00 93.38 72 ASN A O 1
ATOM 587 N N . LEU A 1 73 ? -15.761 1.071 25.465 1.00 95.19 73 LEU A N 1
ATOM 588 C CA . LEU A 1 73 ? -15.822 1.918 24.272 1.00 95.19 73 LEU A CA 1
ATOM 589 C C . LEU A 1 73 ? -14.558 2.774 24.119 1.00 95.19 73 LEU A C 1
ATOM 591 O O . LEU A 1 73 ? -14.051 2.937 23.005 1.00 95.19 73 LEU A O 1
ATOM 595 N N . LYS A 1 74 ? -14.032 3.317 25.222 1.00 95.81 74 LYS A N 1
ATOM 596 C CA . LYS A 1 74 ? -12.778 4.082 25.224 1.00 95.81 74 LYS A CA 1
ATOM 597 C C . LYS A 1 74 ? -11.595 3.208 24.798 1.00 95.81 74 LYS A C 1
ATOM 599 O O . LYS A 1 74 ? -10.789 3.631 23.966 1.00 95.81 74 LYS A O 1
ATOM 604 N N . GLU A 1 75 ? -11.518 1.987 25.315 1.00 96.50 75 GLU A N 1
ATOM 605 C CA . GLU A 1 75 ? -10.473 1.018 24.974 1.00 96.50 75 GLU A CA 1
ATOM 606 C C . GLU A 1 75 ? -10.574 0.571 23.511 1.00 96.50 75 GLU A C 1
ATOM 608 O O . GLU A 1 75 ? -9.575 0.606 22.793 1.00 96.50 75 GLU A O 1
ATOM 613 N N . ALA A 1 76 ? -11.778 0.267 23.017 1.00 96.31 76 ALA A N 1
ATOM 614 C CA . ALA A 1 76 ? -11.994 -0.105 21.619 1.00 96.31 76 ALA A CA 1
ATOM 615 C C . ALA A 1 76 ? -11.618 1.028 20.647 1.00 96.31 76 ALA A C 1
ATOM 617 O O . ALA A 1 76 ? -10.986 0.784 19.618 1.00 96.31 76 ALA A O 1
ATOM 618 N N . LYS A 1 77 ? -11.946 2.286 20.982 1.00 97.44 77 LYS A N 1
ATOM 619 C CA . LYS A 1 77 ? -11.516 3.454 20.193 1.00 97.44 77 LYS A CA 1
ATOM 620 C C . LYS A 1 77 ? -9.997 3.588 20.181 1.00 97.44 77 LYS A C 1
ATOM 622 O O . LYS A 1 77 ? -9.415 3.792 19.119 1.00 97.44 77 LYS A O 1
ATOM 627 N N . THR A 1 78 ? -9.361 3.438 21.340 1.00 97.75 78 THR A N 1
ATOM 628 C CA . THR A 1 78 ? -7.896 3.481 21.469 1.00 97.75 78 THR A CA 1
ATOM 629 C C . THR A 1 78 ? -7.240 2.405 20.605 1.00 97.75 78 THR A C 1
ATOM 631 O O . THR A 1 78 ? -6.334 2.702 19.830 1.00 97.75 78 THR A O 1
ATOM 634 N N . LEU A 1 79 ? -7.753 1.174 20.659 1.00 97.00 79 LEU A N 1
ATOM 635 C CA . LEU A 1 79 ? -7.282 0.067 19.831 1.00 97.00 79 LEU A CA 1
ATOM 636 C C . LEU A 1 79 ? -7.405 0.374 18.332 1.00 97.00 79 LEU A C 1
ATOM 638 O O . LEU A 1 79 ? -6.469 0.108 17.578 1.00 97.00 79 LEU A O 1
ATOM 642 N N . LEU A 1 80 ? -8.527 0.953 17.893 1.00 96.50 80 LEU A N 1
ATOM 643 C CA . LEU A 1 80 ? -8.735 1.320 16.491 1.00 96.50 80 LEU A CA 1
ATOM 644 C C . LEU A 1 80 ? -7.696 2.340 16.003 1.00 96.50 80 LEU A C 1
ATOM 646 O O . LEU A 1 80 ? -7.125 2.150 14.929 1.00 96.50 80 LEU A O 1
ATOM 650 N N . TYR A 1 81 ? -7.426 3.391 16.783 1.00 96.62 81 TYR A N 1
ATOM 651 C CA . TYR A 1 81 ? -6.403 4.381 16.430 1.00 96.62 81 TYR A CA 1
ATOM 652 C C . TYR A 1 81 ? -5.002 3.768 16.394 1.00 96.62 81 TYR A C 1
ATOM 654 O O . TYR A 1 81 ? -4.309 3.907 15.388 1.00 96.62 81 TYR A O 1
ATOM 662 N N . ASN A 1 82 ? -4.642 2.979 17.408 1.00 96.75 82 ASN A N 1
ATOM 663 C CA . ASN A 1 82 ? -3.359 2.276 17.439 1.00 96.75 82 ASN A CA 1
ATOM 664 C C . ASN A 1 82 ? -3.187 1.338 16.232 1.00 96.75 82 ASN A C 1
ATOM 666 O O . ASN A 1 82 ? -2.105 1.256 15.655 1.00 96.75 82 ASN A O 1
ATOM 670 N N . THR A 1 83 ? -4.261 0.664 15.811 1.00 96.38 83 THR A N 1
ATOM 671 C CA . THR A 1 83 ? -4.250 -0.219 14.633 1.00 96.38 83 THR A CA 1
ATOM 672 C C . THR A 1 83 ? -3.953 0.564 13.352 1.00 96.38 83 THR A C 1
ATOM 674 O O . THR A 1 83 ? -3.207 0.085 12.495 1.00 96.38 83 THR A O 1
ATOM 677 N N . TYR A 1 84 ? -4.501 1.778 13.203 1.00 95.62 84 TYR A N 1
ATOM 678 C CA . TYR A 1 84 ? -4.171 2.634 12.062 1.00 95.62 84 TYR A CA 1
ATOM 679 C C . TYR A 1 84 ? -2.692 3.013 12.047 1.00 95.62 84 TYR A C 1
ATOM 681 O O . TYR A 1 84 ? -2.059 2.916 10.994 1.00 95.62 84 TYR A O 1
ATOM 689 N N . ASP A 1 85 ? -2.151 3.414 13.193 1.00 95.19 85 ASP A N 1
ATOM 690 C CA . ASP A 1 85 ? -0.764 3.861 13.293 1.00 95.19 85 ASP A CA 1
ATOM 691 C C . ASP A 1 85 ? 0.213 2.719 12.990 1.00 95.19 85 ASP A C 1
ATOM 693 O O . ASP A 1 85 ? 1.081 2.866 12.127 1.00 95.19 85 ASP A O 1
ATOM 697 N N . GLN A 1 86 ? 0.001 1.546 13.593 1.00 94.19 86 GLN A N 1
ATOM 698 C CA . GLN A 1 86 ? 0.838 0.360 13.384 1.00 94.19 86 GLN A CA 1
ATOM 699 C C . GLN A 1 86 ? 0.853 -0.098 11.924 1.00 94.19 86 GLN A C 1
ATOM 701 O O . GLN A 1 86 ? 1.918 -0.328 11.350 1.00 94.19 86 GLN A O 1
ATOM 706 N N . LEU A 1 87 ? -0.318 -0.201 11.287 1.00 94.00 87 LEU A N 1
ATOM 707 C CA . LEU A 1 87 ? -0.393 -0.650 9.896 1.00 94.00 87 LEU A CA 1
ATOM 708 C C . LEU A 1 87 ? 0.198 0.374 8.929 1.00 94.00 87 LEU A C 1
ATOM 710 O O . LEU A 1 87 ? 0.782 -0.001 7.911 1.00 94.00 87 LEU A O 1
ATOM 714 N N . LYS A 1 88 ? 0.060 1.669 9.227 1.00 91.12 88 LYS A N 1
ATOM 715 C CA . LYS A 1 88 ? 0.666 2.727 8.417 1.00 91.12 88 LYS A CA 1
ATOM 716 C C . LYS A 1 88 ? 2.186 2.707 8.544 1.00 91.12 88 LYS A C 1
ATOM 718 O O . LYS A 1 88 ? 2.882 2.834 7.537 1.00 91.12 88 LYS A O 1
ATOM 723 N N . GLU A 1 89 ? 2.699 2.494 9.752 1.00 93.06 89 GLU A N 1
ATOM 724 C CA . GLU A 1 89 ? 4.129 2.321 9.992 1.00 93.06 89 GLU A CA 1
ATOM 725 C C . GLU A 1 89 ? 4.671 1.084 9.263 1.00 93.06 89 GLU A C 1
ATOM 727 O O . GLU A 1 89 ? 5.686 1.170 8.571 1.00 93.06 89 GLU A O 1
ATOM 732 N N . GLN A 1 90 ? 3.964 -0.046 9.339 1.00 91.06 90 GLN A N 1
ATOM 733 C CA . GLN A 1 90 ? 4.329 -1.272 8.630 1.00 91.06 90 GLN A CA 1
ATOM 734 C C . GLN A 1 90 ? 4.342 -1.069 7.109 1.00 91.06 90 GLN A C 1
ATOM 736 O O . GLN A 1 90 ? 5.307 -1.449 6.447 1.00 91.06 90 GLN A O 1
ATOM 741 N N . GLU A 1 91 ? 3.332 -0.403 6.544 1.00 89.19 91 GLU A N 1
ATOM 742 C CA . GLU A 1 91 ? 3.287 -0.105 5.110 1.00 89.19 91 GLU A CA 1
ATOM 743 C C . GLU A 1 91 ? 4.484 0.756 4.670 1.00 89.19 91 GLU A C 1
ATOM 745 O O . GLU A 1 91 ? 5.076 0.525 3.608 1.00 89.19 91 GLU A O 1
ATOM 750 N N . ILE A 1 92 ? 4.855 1.755 5.477 1.00 89.69 92 ILE A N 1
ATOM 751 C CA . ILE A 1 92 ? 6.018 2.610 5.218 1.00 89.69 92 ILE A CA 1
ATOM 752 C C . ILE A 1 92 ? 7.309 1.791 5.301 1.00 89.69 92 ILE A C 1
ATOM 754 O O . ILE A 1 92 ? 8.116 1.868 4.374 1.00 89.69 92 ILE A O 1
ATOM 758 N N . LYS A 1 93 ? 7.482 0.964 6.339 1.00 90.88 93 LYS A N 1
ATOM 759 C CA . LYS A 1 93 ? 8.643 0.070 6.488 1.00 90.88 93 LYS A CA 1
ATOM 760 C C . LYS A 1 93 ? 8.794 -0.857 5.287 1.00 90.88 93 LYS A C 1
ATOM 762 O O . LYS A 1 93 ? 9.875 -0.950 4.717 1.00 90.88 93 LYS A O 1
ATOM 767 N N . GLU A 1 94 ? 7.707 -1.465 4.822 1.00 88.38 94 GLU A N 1
ATOM 768 C CA . GLU A 1 94 ? 7.741 -2.301 3.622 1.00 88.38 94 GLU A CA 1
ATOM 769 C C . GLU A 1 94 ? 8.086 -1.512 2.354 1.00 88.38 94 GLU A C 1
ATOM 771 O O . GLU A 1 94 ? 8.771 -2.019 1.467 1.00 88.38 94 GLU A O 1
ATOM 776 N N . LYS A 1 95 ? 7.585 -0.277 2.214 1.00 85.69 95 LYS A N 1
ATOM 777 C CA . LYS A 1 95 ? 7.937 0.594 1.081 1.00 85.69 95 LYS A CA 1
ATOM 778 C C . LYS A 1 95 ? 9.426 0.943 1.102 1.00 85.69 95 LYS A C 1
ATOM 780 O O . LYS A 1 95 ? 10.047 0.882 0.044 1.00 85.69 95 LYS A O 1
ATOM 785 N N . ILE A 1 96 ? 9.981 1.271 2.269 1.00 87.31 96 ILE A N 1
ATOM 786 C CA . ILE A 1 96 ? 11.413 1.547 2.451 1.00 87.31 96 ILE A CA 1
ATOM 787 C C . ILE A 1 96 ? 12.226 0.305 2.089 1.00 87.31 96 ILE A C 1
ATOM 789 O O . ILE A 1 96 ? 13.041 0.371 1.175 1.00 87.31 96 ILE A O 1
ATOM 793 N N . HIS A 1 97 ? 11.910 -0.841 2.690 1.00 84.25 97 HIS A N 1
ATOM 794 C CA . HIS A 1 97 ? 12.611 -2.098 2.445 1.00 84.25 97 HIS A CA 1
ATOM 795 C C . HIS A 1 97 ? 12.587 -2.513 0.965 1.00 84.25 97 HIS A C 1
ATOM 797 O O . HIS A 1 97 ? 13.606 -2.888 0.386 1.00 84.25 97 HIS A O 1
ATOM 803 N N . ARG A 1 98 ? 11.430 -2.379 0.296 1.00 78.38 98 ARG A N 1
ATOM 804 C CA . ARG A 1 98 ? 11.330 -2.615 -1.153 1.00 78.38 98 ARG A CA 1
ATOM 805 C C . ARG A 1 98 ? 12.232 -1.674 -1.949 1.00 78.38 98 ARG A C 1
ATOM 807 O O . ARG A 1 98 ? 12.843 -2.116 -2.919 1.00 78.38 98 ARG A O 1
ATOM 814 N N . ASN A 1 99 ? 12.307 -0.397 -1.583 1.00 79.25 99 ASN A N 1
ATOM 815 C CA . ASN A 1 99 ? 13.163 0.568 -2.273 1.00 79.25 99 ASN A CA 1
ATOM 816 C C . ASN A 1 99 ? 14.653 0.283 -2.038 1.00 79.25 99 ASN A C 1
ATOM 818 O O . ASN A 1 99 ? 15.426 0.393 -2.985 1.00 79.25 99 ASN A O 1
ATOM 822 N N . GLU A 1 100 ? 15.042 -0.119 -0.827 1.00 81.88 100 GLU A N 1
ATOM 823 C CA . GLU A 1 100 ? 16.415 -0.520 -0.487 1.00 81.88 100 GLU A CA 1
ATOM 824 C C . GLU A 1 100 ? 16.859 -1.742 -1.297 1.00 81.88 100 GLU A C 1
ATOM 826 O O . GLU A 1 100 ? 17.918 -1.712 -1.916 1.00 81.88 100 GLU A O 1
ATOM 831 N N . ILE A 1 101 ? 16.019 -2.782 -1.377 1.00 74.12 101 ILE A N 1
ATOM 832 C CA . ILE A 1 101 ? 16.324 -3.995 -2.152 1.00 74.12 101 ILE A CA 1
ATOM 833 C C . ILE A 1 101 ? 16.357 -3.712 -3.657 1.00 74.12 101 ILE A C 1
ATOM 835 O O . ILE A 1 101 ? 17.198 -4.245 -4.376 1.00 74.12 101 ILE A O 1
ATOM 839 N N . THR A 1 102 ? 15.409 -2.922 -4.170 1.00 65.12 102 THR A N 1
ATOM 840 C CA . THR A 1 102 ? 15.242 -2.758 -5.626 1.00 65.12 102 THR A CA 1
ATOM 841 C C . THR A 1 102 ? 16.011 -1.579 -6.217 1.00 65.12 102 THR A C 1
ATOM 843 O O . THR A 1 102 ? 16.048 -1.455 -7.442 1.00 65.12 102 THR A O 1
ATOM 846 N N . GLY A 1 103 ? 16.583 -0.692 -5.393 1.00 54.91 103 GLY A N 1
ATOM 847 C CA . GLY A 1 103 ? 17.331 0.498 -5.821 1.00 54.91 103 GLY A CA 1
ATOM 848 C C . GLY A 1 103 ? 16.541 1.490 -6.694 1.00 54.91 103 GLY A C 1
ATOM 849 O O . GLY A 1 103 ? 17.116 2.416 -7.267 1.00 54.91 103 GLY A O 1
ATOM 850 N N . ARG A 1 104 ? 15.223 1.305 -6.858 1.00 47.69 104 ARG A N 1
ATOM 851 C CA . ARG A 1 104 ? 14.425 1.997 -7.880 1.00 47.69 104 ARG A CA 1
ATOM 852 C C . ARG A 1 104 ? 13.810 3.302 -7.370 1.00 47.69 104 ARG A C 1
ATOM 854 O O . ARG A 1 104 ? 12.837 3.296 -6.619 1.00 47.69 104 ARG A O 1
ATOM 861 N N . LYS A 1 105 ? 14.250 4.427 -7.950 1.00 50.28 105 LYS A N 1
ATOM 862 C CA . LYS A 1 105 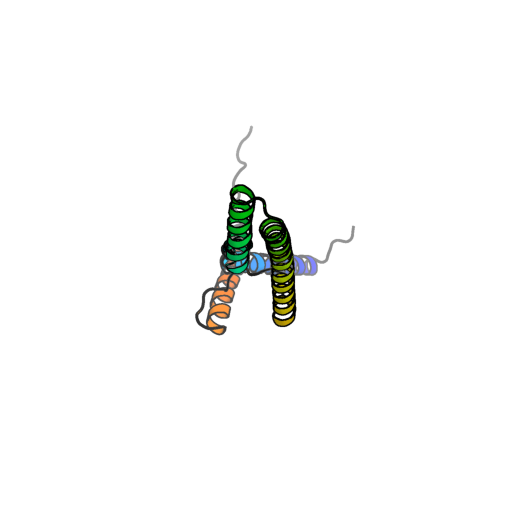? 13.336 5.534 -8.292 1.00 50.28 105 LYS A CA 1
ATOM 863 C C . LYS A 1 105 ? 12.325 4.978 -9.305 1.00 50.28 105 LYS A C 1
ATOM 865 O O . LYS A 1 105 ? 12.712 4.292 -10.246 1.00 50.28 105 LYS A O 1
ATOM 870 N N . LYS A 1 106 ? 11.028 5.183 -9.073 1.00 49.66 106 LYS A N 1
ATOM 871 C CA . LYS A 1 106 ? 9.951 4.620 -9.904 1.00 49.66 106 LYS A CA 1
ATOM 872 C C . LYS A 1 106 ? 10.141 4.955 -11.389 1.00 49.66 106 LYS A C 1
ATOM 874 O O . LYS A 1 106 ? 9.888 6.092 -11.757 1.00 49.66 106 LYS A O 1
ATOM 879 N N . THR A 1 107 ? 10.390 3.932 -12.202 1.00 45.34 107 THR A N 1
ATOM 880 C CA . THR A 1 107 ? 9.779 3.773 -13.529 1.00 45.34 107 THR A CA 1
ATOM 881 C C . THR A 1 107 ? 9.723 2.273 -13.819 1.00 45.34 107 THR A C 1
ATOM 883 O O . THR A 1 107 ? 10.754 1.615 -13.922 1.00 45.34 107 THR A O 1
ATOM 886 N N . ILE A 1 108 ? 8.523 1.692 -13.846 1.00 50.84 108 ILE A N 1
ATOM 887 C CA . ILE A 1 108 ? 8.318 0.339 -14.377 1.00 50.84 108 ILE A CA 1
ATOM 888 C C . ILE A 1 108 ? 7.474 0.522 -15.628 1.00 50.84 108 ILE A C 1
ATOM 890 O O . ILE A 1 108 ? 6.271 0.270 -15.625 1.00 50.84 108 ILE A O 1
ATOM 894 N N . GLU A 1 109 ? 8.116 1.030 -16.671 1.00 56.09 109 GLU A N 1
ATOM 895 C CA . GLU A 1 109 ? 7.687 0.697 -18.021 1.00 56.09 109 GLU A CA 1
ATOM 896 C C . GLU A 1 109 ? 7.909 -0.825 -18.181 1.00 56.09 109 GLU A C 1
ATOM 898 O O . GLU A 1 109 ? 8.776 -1.420 -17.528 1.00 56.09 109 GLU A O 1
ATOM 903 N N . GLY A 1 110 ? 7.020 -1.497 -18.901 1.00 64.06 110 GLY A N 1
ATOM 904 C CA . GLY A 1 110 ? 6.954 -2.952 -19.028 1.00 64.06 110 GLY A CA 1
ATOM 905 C C . GLY A 1 110 ? 8.220 -3.564 -19.622 1.00 64.06 110 GLY A C 1
ATOM 906 O O . GLY A 1 110 ? 9.135 -2.882 -20.053 1.00 64.06 110 GLY A O 1
ATOM 907 N N . GLN A 1 111 ? 8.321 -4.889 -19.625 1.00 69.25 111 GLN A N 1
ATOM 908 C CA . GLN A 1 111 ? 9.468 -5.547 -20.252 1.00 69.25 111 GLN A CA 1
ATOM 909 C C . GLN A 1 111 ? 9.233 -5.686 -21.757 1.00 69.25 111 GLN A C 1
ATOM 911 O O . GLN A 1 111 ? 8.122 -6.005 -22.177 1.00 69.25 111 GLN A O 1
ATOM 916 N N . VAL A 1 112 ? 10.292 -5.494 -22.550 1.00 77.25 112 VAL A N 1
ATOM 917 C CA . VAL A 1 112 ? 10.287 -5.833 -23.982 1.00 77.25 112 VAL A CA 1
ATOM 918 C C . VAL A 1 112 ? 9.859 -7.290 -24.156 1.00 77.25 112 VAL A C 1
ATOM 920 O O . VAL A 1 112 ? 10.240 -8.142 -23.353 1.00 77.25 112 VAL A O 1
ATOM 923 N N . ALA A 1 113 ? 9.067 -7.585 -25.187 1.00 73.12 113 ALA A N 1
ATOM 924 C CA . ALA A 1 113 ? 8.592 -8.938 -25.458 1.00 73.12 113 ALA A CA 1
ATOM 925 C C . ALA A 1 113 ? 9.757 -9.922 -25.716 1.00 73.12 113 ALA A C 1
ATOM 927 O O . ALA A 1 113 ? 10.638 -9.659 -26.541 1.00 73.12 113 ALA A O 1
ATOM 928 N N . GLY A 1 114 ? 9.751 -11.053 -25.001 1.00 77.88 114 GLY A N 1
ATOM 929 C CA . GLY A 1 114 ? 10.729 -12.143 -25.125 1.00 77.88 114 GLY A CA 1
ATOM 930 C C . GLY A 1 114 ? 10.789 -13.014 -23.864 1.00 77.88 114 GLY A C 1
ATOM 931 O O . GLY A 1 114 ? 10.786 -12.487 -22.744 1.00 77.88 114 GLY A O 1
ATOM 932 N N . ALA A 1 115 ? 10.848 -14.337 -24.041 1.00 80.19 115 ALA A N 1
ATOM 933 C CA . ALA A 1 115 ? 10.862 -15.321 -22.957 1.00 80.19 115 ALA A CA 1
ATOM 934 C C . ALA A 1 115 ? 12.215 -15.361 -22.224 1.00 80.19 115 ALA A C 1
ATOM 936 O O . ALA A 1 115 ? 12.258 -15.636 -21.025 1.00 80.19 115 ALA A O 1
ATOM 937 N N . SER A 1 116 ? 13.307 -14.986 -22.899 1.00 83.25 116 SER A N 1
ATOM 938 C CA . SER A 1 116 ? 14.652 -14.874 -22.316 1.00 83.25 116 SER A CA 1
ATOM 939 C C . SER A 1 116 ? 15.244 -13.457 -22.453 1.00 83.25 116 SER A C 1
ATOM 941 O O . SER A 1 116 ? 14.759 -12.655 -23.259 1.00 83.25 116 SER A O 1
ATOM 943 N N . PRO A 1 117 ? 16.282 -13.095 -21.670 1.00 79.75 117 PRO A N 1
ATOM 944 C CA . PRO A 1 117 ? 17.012 -11.836 -21.849 1.00 79.75 117 PRO A CA 1
ATOM 945 C C . PRO A 1 117 ? 17.515 -11.621 -23.282 1.00 79.75 117 PRO A C 1
ATOM 947 O O . PRO A 1 117 ? 17.393 -10.524 -23.824 1.00 79.75 117 PRO A O 1
ATOM 950 N N . GLU A 1 118 ? 18.022 -12.676 -23.910 1.00 86.88 118 GLU A N 1
ATOM 951 C CA . GLU A 1 118 ? 18.590 -12.665 -25.256 1.00 86.88 118 GLU A CA 1
ATOM 952 C C . GLU A 1 118 ? 17.513 -12.362 -26.303 1.00 86.88 118 GLU A C 1
ATOM 954 O O . GLU A 1 118 ? 17.727 -11.546 -27.204 1.00 86.88 118 GLU A O 1
ATOM 959 N N . GLU A 1 119 ? 16.325 -12.953 -26.156 1.00 83.06 119 GLU A N 1
ATOM 960 C CA . GLU A 1 119 ? 15.183 -12.671 -27.028 1.00 83.06 119 GLU A CA 1
ATOM 961 C C . GLU A 1 119 ? 14.714 -11.224 -26.902 1.00 83.06 119 GLU A C 1
ATOM 963 O O . GLU A 1 119 ? 14.470 -10.567 -27.913 1.00 83.06 119 GLU A O 1
ATOM 968 N N . ARG A 1 120 ? 14.658 -10.686 -25.680 1.00 82.50 120 ARG A N 1
ATOM 969 C CA . ARG A 1 120 ? 14.276 -9.284 -25.452 1.00 82.50 120 ARG A CA 1
ATOM 970 C C . ARG A 1 120 ? 15.259 -8.311 -26.095 1.00 82.50 120 ARG A C 1
ATOM 972 O O . ARG A 1 120 ? 14.837 -7.352 -26.743 1.00 82.50 120 ARG A O 1
ATOM 979 N N . VAL A 1 121 ? 16.562 -8.576 -25.966 1.00 85.81 121 VAL A N 1
ATOM 980 C CA . VAL A 1 121 ? 17.613 -7.786 -26.627 1.00 85.81 121 VAL A CA 1
ATOM 981 C C . VAL A 1 121 ? 17.456 -7.861 -28.143 1.00 85.81 121 VAL A C 1
ATOM 983 O O . VAL A 1 121 ? 17.496 -6.832 -28.815 1.00 85.81 121 VAL A O 1
ATOM 986 N N . LYS A 1 122 ? 17.209 -9.054 -28.693 1.00 87.25 122 LYS A N 1
ATOM 987 C CA . LYS A 1 122 ? 16.989 -9.244 -30.130 1.00 87.25 122 LYS A CA 1
ATOM 988 C C . LYS A 1 122 ? 15.770 -8.462 -30.630 1.00 87.25 122 LYS A C 1
ATOM 990 O O . LYS A 1 122 ? 15.879 -7.770 -31.644 1.00 87.25 122 LYS A O 1
ATOM 995 N N . THR A 1 123 ? 14.647 -8.521 -29.914 1.00 85.94 123 THR A N 1
ATOM 996 C CA . THR A 1 123 ? 13.419 -7.772 -30.225 1.00 85.94 123 THR A CA 1
ATOM 997 C C . THR A 1 123 ? 13.684 -6.268 -30.259 1.00 85.94 123 THR A C 1
ATOM 999 O O . THR A 1 123 ? 13.401 -5.618 -31.270 1.00 85.94 123 THR A O 1
ATOM 1002 N N . TRP A 1 124 ? 14.313 -5.726 -29.211 1.00 86.75 124 TRP A N 1
ATOM 1003 C CA . TRP A 1 124 ? 14.665 -4.307 -29.151 1.00 86.75 124 TRP A CA 1
ATOM 1004 C C . TRP A 1 124 ? 15.633 -3.908 -30.274 1.00 86.75 124 TRP A C 1
ATOM 1006 O O . TRP A 1 124 ? 15.384 -2.941 -30.993 1.00 86.75 124 TRP A O 1
ATOM 1016 N N . CYS A 1 125 ? 16.701 -4.683 -30.499 1.00 84.31 125 CYS A N 1
ATOM 1017 C CA . CYS A 1 125 ? 17.681 -4.398 -31.548 1.00 84.31 125 CYS A CA 1
ATOM 1018 C C . CYS A 1 125 ? 17.051 -4.376 -32.947 1.00 84.31 125 CYS A C 1
ATOM 1020 O O . CYS A 1 125 ? 17.442 -3.561 -33.785 1.00 84.31 125 CYS A O 1
ATOM 1022 N N . ASN A 1 126 ? 16.092 -5.259 -33.225 1.00 86.44 126 ASN A N 1
ATOM 1023 C CA . ASN A 1 126 ? 15.408 -5.302 -34.516 1.00 86.44 126 ASN A CA 1
ATOM 1024 C C . ASN A 1 126 ? 14.539 -4.057 -34.743 1.00 86.44 126 ASN A C 1
ATOM 1026 O O . ASN A 1 126 ? 14.596 -3.455 -35.820 1.00 86.44 126 ASN A O 1
ATOM 1030 N N . HIS A 1 127 ? 13.786 -3.627 -33.728 1.00 83.12 127 HIS A N 1
ATOM 1031 C CA . HIS A 1 127 ? 13.015 -2.382 -33.796 1.00 83.12 127 HIS A CA 1
ATOM 1032 C C . HIS A 1 127 ? 13.923 -1.160 -33.925 1.00 83.12 127 HIS A C 1
ATOM 1034 O O . HIS A 1 127 ? 13.744 -0.352 -34.835 1.00 83.12 127 HIS A O 1
ATOM 1040 N N . PHE A 1 128 ? 14.970 -1.076 -33.107 1.00 84.06 128 PHE A N 1
ATOM 1041 C CA . PHE A 1 128 ? 15.938 0.015 -33.153 1.00 84.06 128 PHE A CA 1
ATOM 1042 C C . PHE A 1 128 ? 16.592 0.170 -34.538 1.00 84.06 128 PHE A C 1
ATOM 1044 O O . PHE A 1 128 ? 16.666 1.276 -35.081 1.00 84.06 128 PHE A O 1
ATOM 1051 N N . ARG A 1 129 ? 17.001 -0.940 -35.170 1.00 83.31 129 ARG A N 1
ATOM 1052 C CA . ARG A 1 129 ? 17.530 -0.932 -36.548 1.00 83.31 129 ARG A CA 1
ATOM 1053 C C . ARG A 1 129 ? 16.499 -0.446 -37.566 1.00 83.31 129 ARG A C 1
ATOM 1055 O O . ARG A 1 129 ? 16.858 0.285 -38.488 1.00 83.31 129 ARG A O 1
ATOM 1062 N N . THR A 1 130 ? 15.234 -0.819 -37.390 1.00 84.88 130 THR A N 1
ATOM 1063 C CA . THR A 1 130 ? 14.135 -0.378 -38.259 1.00 84.88 130 THR A CA 1
ATOM 1064 C C . THR A 1 130 ? 13.916 1.131 -38.147 1.00 84.88 130 THR A C 1
ATOM 1066 O O . THR A 1 130 ? 13.871 1.808 -39.177 1.00 84.88 130 THR A O 1
ATOM 1069 N N . CYS A 1 131 ? 13.896 1.681 -36.929 1.00 78.50 131 CYS A N 1
ATOM 1070 C CA . CYS A 1 131 ? 13.809 3.125 -36.697 1.00 78.50 131 CYS A CA 1
ATOM 1071 C C . CYS A 1 131 ? 14.988 3.861 -37.350 1.00 78.50 131 CYS A C 1
ATOM 1073 O O . CYS A 1 131 ? 14.791 4.799 -38.125 1.00 78.50 131 CYS A O 1
ATOM 1075 N N . LEU A 1 132 ? 16.226 3.400 -37.131 1.00 79.19 132 LEU A N 1
ATOM 1076 C CA . LEU A 1 132 ? 17.409 3.992 -37.766 1.00 79.19 132 LEU A CA 1
ATOM 1077 C C . LEU A 1 132 ? 17.323 3.979 -39.299 1.00 79.19 132 LEU A C 1
ATOM 1079 O O . LEU A 1 132 ? 17.672 4.971 -39.944 1.00 79.19 132 LEU A O 1
ATOM 1083 N N . ALA A 1 133 ? 16.835 2.887 -39.891 1.00 78.19 133 ALA A N 1
ATOM 1084 C CA . ALA A 1 133 ? 16.653 2.776 -41.334 1.00 78.19 133 ALA A CA 1
ATOM 1085 C C . ALA A 1 133 ? 15.559 3.720 -41.863 1.00 78.19 133 ALA A C 1
ATOM 1087 O O . ALA A 1 133 ? 15.735 4.316 -42.927 1.00 78.19 133 ALA A 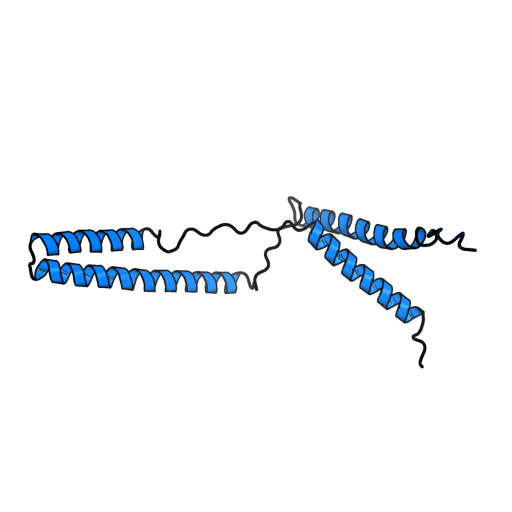O 1
ATOM 1088 N N . GLN A 1 134 ? 14.457 3.917 -41.133 1.00 71.06 134 GLN A N 1
ATOM 1089 C CA . GLN A 1 134 ? 13.420 4.896 -41.484 1.00 71.06 134 GLN A CA 1
ATOM 1090 C C . GLN A 1 134 ? 13.966 6.334 -41.441 1.00 71.06 134 GLN A C 1
ATOM 1092 O O . GLN A 1 134 ? 13.818 7.078 -42.412 1.00 71.06 134 GLN A O 1
ATOM 1097 N N . HIS A 1 135 ? 14.718 6.692 -40.395 1.00 60.75 135 HIS A N 1
ATOM 1098 C CA . HIS A 1 135 ? 15.405 7.992 -40.273 1.00 60.75 135 HIS A CA 1
ATOM 1099 C C . HIS A 1 135 ? 16.483 8.226 -41.354 1.00 60.75 135 HIS A C 1
ATOM 1101 O O . HIS A 1 135 ? 16.836 9.371 -41.669 1.00 60.75 135 HIS A O 1
ATOM 1107 N N . GLN A 1 136 ? 17.020 7.158 -41.953 1.00 61.00 136 GLN A N 1
ATOM 1108 C CA . GLN A 1 136 ? 17.896 7.228 -43.130 1.00 61.00 136 GLN A CA 1
ATOM 1109 C C . GLN A 1 136 ? 17.107 7.335 -44.447 1.00 61.00 136 GLN A C 1
ATOM 1111 O O . GLN A 1 136 ? 17.478 8.134 -45.309 1.00 61.00 136 GLN A O 1
ATOM 1116 N N . LYS A 1 137 ? 15.999 6.596 -44.604 1.00 57.69 137 LYS A N 1
ATOM 1117 C CA . LYS A 1 137 ? 15.130 6.642 -45.796 1.00 57.69 137 LYS A CA 1
ATOM 1118 C C . LYS A 1 137 ? 14.418 7.987 -45.960 1.00 57.69 137 LYS A C 1
ATOM 1120 O O . LYS A 1 137 ? 14.314 8.462 -47.087 1.00 57.69 137 LYS A O 1
ATOM 1125 N N . LEU A 1 138 ? 14.043 8.660 -44.870 1.00 49.62 138 LEU A N 1
ATOM 1126 C CA . LEU A 1 138 ? 13.474 10.017 -44.909 1.00 49.62 138 LEU A CA 1
ATOM 1127 C C . LEU A 1 138 ? 14.440 11.067 -45.496 1.00 49.62 138 LEU A C 1
ATOM 1129 O O . LEU A 1 138 ? 13.996 12.098 -45.986 1.00 49.62 138 LEU A O 1
ATOM 1133 N N . LYS A 1 139 ? 15.756 10.794 -45.543 1.00 46.59 139 LYS A N 1
ATOM 1134 C CA . LYS A 1 139 ? 16.714 11.609 -46.315 1.00 46.59 139 LYS A CA 1
ATOM 1135 C C . LYS A 1 139 ? 16.756 11.261 -47.806 1.00 46.59 139 LYS A C 1
ATOM 1137 O O . LYS A 1 139 ? 17.029 12.151 -48.600 1.00 46.59 139 LYS A O 1
ATOM 1142 N N . LYS A 1 140 ? 16.485 10.008 -48.198 1.00 46.53 140 LYS A N 1
ATOM 1143 C CA . LYS A 1 140 ? 16.379 9.618 -49.620 1.00 46.53 140 LYS A CA 1
ATOM 1144 C C . LYS A 1 140 ? 15.088 10.125 -50.271 1.00 46.53 140 LYS A C 1
ATOM 1146 O O . LYS A 1 140 ? 15.094 10.387 -51.463 1.00 46.53 140 LYS A O 1
ATOM 1151 N N . PHE A 1 141 ? 14.021 10.310 -49.492 1.00 40.94 141 PHE A N 1
ATOM 1152 C CA . PHE A 1 141 ? 12.738 10.847 -49.971 1.00 40.94 141 PHE A CA 1
ATOM 1153 C C . PHE A 1 141 ? 12.541 12.354 -49.709 1.00 40.94 141 PHE A C 1
ATOM 1155 O O . PHE A 1 141 ? 11.527 12.921 -50.100 1.00 40.94 141 PHE A O 1
ATOM 1162 N N . GLY A 1 142 ? 13.532 13.037 -49.125 1.00 43.75 142 GLY A N 1
ATOM 1163 C CA . GLY A 1 142 ? 13.532 14.486 -48.873 1.00 43.75 142 GLY A CA 1
ATOM 1164 C C . GLY A 1 142 ? 13.900 15.372 -50.074 1.00 43.75 142 GLY A C 1
ATOM 1165 O O . GLY A 1 142 ? 14.352 16.494 -49.873 1.00 43.75 142 GLY A O 1
ATOM 1166 N N . MET A 1 143 ? 13.722 14.887 -51.306 1.00 42.72 143 MET A N 1
ATOM 1167 C CA . MET A 1 143 ? 13.695 15.695 -52.535 1.00 42.72 143 MET A CA 1
ATOM 1168 C C . MET A 1 143 ? 12.461 15.320 -53.365 1.00 42.72 143 MET A C 1
ATOM 1170 O O . MET A 1 143 ? 12.563 14.793 -54.465 1.00 42.72 143 MET A O 1
ATOM 1174 N N . CYS A 1 144 ? 11.272 15.566 -52.821 1.00 42.38 144 CYS A N 1
ATOM 1175 C CA . CYS A 1 144 ? 10.064 15.769 -53.619 1.00 42.38 144 CYS A CA 1
ATOM 1176 C C . CYS A 1 144 ? 9.009 16.475 -52.766 1.00 42.38 144 CYS A C 1
ATOM 1178 O O . CYS A 1 144 ? 8.091 15.854 -52.247 1.00 42.38 144 CYS A O 1
ATOM 1180 N N . ASN A 1 145 ? 9.136 17.796 -52.637 1.00 36.66 145 ASN A N 1
ATOM 1181 C CA . ASN A 1 145 ? 7.974 18.639 -52.386 1.00 36.66 145 ASN A CA 1
ATOM 1182 C C . ASN A 1 145 ? 7.756 19.482 -53.648 1.00 36.66 145 ASN A C 1
ATOM 1184 O O . ASN A 1 145 ? 8.297 20.574 -53.795 1.00 36.66 145 ASN A O 1
ATOM 1188 N N . LYS A 1 146 ? 7.026 18.916 -54.619 1.00 49.59 146 LYS A N 1
ATOM 1189 C CA . LYS A 1 146 ? 6.426 19.692 -55.709 1.00 49.59 146 LYS A CA 1
ATOM 1190 C C . LYS A 1 146 ? 5.216 20.428 -55.133 1.00 49.59 146 LYS A C 1
ATOM 1192 O O . LYS A 1 146 ? 4.192 19.797 -54.897 1.00 49.59 146 LYS A O 1
ATOM 1197 N N . ARG A 1 147 ? 5.365 21.731 -54.902 1.00 40.84 147 ARG A N 1
ATOM 1198 C CA . ARG A 1 147 ? 4.330 22.786 -54.828 1.00 40.84 147 ARG A CA 1
ATOM 1199 C C . ARG A 1 147 ? 5.117 24.072 -54.567 1.00 40.84 147 ARG A C 1
ATOM 1201 O O . ARG A 1 147 ? 5.564 24.284 -53.452 1.00 40.84 147 ARG A O 1
ATOM 1208 N N . THR A 1 148 ? 5.497 24.815 -55.600 1.00 41.22 148 THR A N 1
ATOM 1209 C CA . THR A 1 148 ? 4.656 25.890 -56.140 1.00 41.22 148 THR A CA 1
ATOM 1210 C C . THR A 1 148 ? 4.852 26.056 -57.655 1.00 41.22 148 THR A C 1
ATOM 1212 O O . THR A 1 148 ? 5.847 26.600 -58.120 1.00 41.22 148 THR A O 1
ATOM 1215 N N . GLN A 1 149 ? 3.866 25.607 -58.432 1.00 42.31 149 GLN A N 1
ATOM 1216 C CA . GLN A 1 149 ? 3.528 26.220 -59.715 1.00 42.31 149 GLN A CA 1
ATOM 1217 C C . GLN A 1 149 ? 2.256 27.037 -59.482 1.00 42.31 149 GLN A C 1
ATOM 1219 O O . GLN A 1 149 ? 1.297 26.505 -58.926 1.00 42.31 149 GLN A O 1
ATOM 1224 N N . GLY A 1 150 ? 2.276 28.294 -59.925 1.00 36.94 150 GLY A N 1
ATOM 1225 C CA . GLY A 1 150 ? 1.089 29.111 -60.162 1.00 36.94 150 GLY A CA 1
ATOM 1226 C C . GLY A 1 150 ? 0.636 29.975 -58.991 1.00 36.94 150 GLY A C 1
ATOM 1227 O O . GLY A 1 150 ? -0.136 29.513 -58.165 1.00 36.94 150 GLY A O 1
ATOM 1228 N N . TYR A 1 151 ? 1.059 31.238 -58.990 1.00 34.31 151 TYR A N 1
ATOM 1229 C CA . TYR A 1 151 ? 0.154 32.390 -58.939 1.00 34.31 151 TYR A CA 1
ATOM 1230 C C . TYR A 1 151 ? 0.823 33.527 -59.728 1.00 34.31 151 TYR A C 1
ATOM 1232 O O . TYR A 1 151 ? 1.914 33.948 -59.360 1.00 34.31 151 TYR A O 1
ATOM 1240 N N . GLN A 1 152 ? 0.165 33.851 -60.849 1.00 40.59 152 GLN A N 1
ATOM 1241 C CA . GLN A 1 152 ? 0.202 35.029 -61.736 1.00 40.59 152 GLN A CA 1
ATOM 1242 C C . GLN A 1 152 ? 1.485 35.861 -61.832 1.00 40.59 152 GLN A C 1
ATOM 1244 O O . GLN A 1 152 ? 1.840 36.547 -60.853 1.00 40.59 152 GLN A O 1
#

Radius of gyration: 31.84 Å; chains: 1; bounding box: 61×50×95 Å

Organism: Capitella teleta (NCBI:txid283909)

Sequence (152 aa):
VQKEDPRILNANKRYQRFVEANRQAMESCVPEKEKKKCKSFLRHPEIVRAREMVETASKSVNATSDFKATQNLKEAKTLLYNTYDQLKEQEIKEKIHRNEITGRKKTIEGQVAGASPEERVKTWCNHFRTCLAQHQKLKKFGMCNKRTQGYQ